Protein AF-A0A2N2IPV8-F1 (afdb_monomer)

Radius of gyration: 21.78 Å; Cα contacts (8 Å, |Δi|>4): 157; chains: 1; bounding box: 50×46×54 Å

Structure (mmCIF, N/CA/C/O backbone):
data_AF-A0A2N2IPV8-F1
#
_entry.id   AF-A0A2N2IPV8-F1
#
loop_
_atom_site.group_PDB
_atom_site.id
_atom_site.type_symbol
_atom_site.label_atom_id
_atom_site.label_alt_id
_atom_site.label_comp_id
_atom_site.label_asym_id
_atom_site.label_entity_id
_atom_site.label_seq_id
_atom_site.pdbx_PDB_ins_code
_atom_site.Cartn_x
_atom_site.Cartn_y
_atom_site.Cartn_z
_atom_site.occupancy
_atom_site.B_iso_or_equiv
_atom_site.auth_seq_id
_atom_site.auth_comp_id
_atom_site.auth_asym_id
_atom_site.auth_atom_id
_atom_site.pdbx_PDB_model_num
ATOM 1 N N . MET A 1 1 ? -4.696 15.673 24.568 1.00 53.34 1 MET A N 1
ATOM 2 C CA . MET A 1 1 ? -3.690 14.815 23.912 1.00 53.34 1 MET A CA 1
ATOM 3 C C . MET A 1 1 ? -3.103 15.579 22.750 1.00 53.34 1 MET A C 1
ATOM 5 O O . MET A 1 1 ? -3.851 15.986 21.865 1.00 53.34 1 MET A O 1
ATOM 9 N N . THR A 1 2 ? -1.800 15.822 22.769 1.00 69.19 2 THR A N 1
ATOM 10 C CA . THR A 1 2 ? -1.116 16.424 21.618 1.00 69.19 2 THR A CA 1
ATOM 11 C C . THR A 1 2 ? -1.026 15.398 20.477 1.00 69.19 2 THR A C 1
ATOM 13 O O . THR A 1 2 ? -1.065 14.187 20.702 1.00 69.19 2 THR A O 1
ATOM 16 N N . ARG A 1 3 ? -0.952 15.854 19.218 1.00 64.69 3 ARG A N 1
ATOM 17 C CA . ARG A 1 3 ? -0.901 14.971 18.030 1.00 64.69 3 ARG A CA 1
ATOM 18 C C . ARG A 1 3 ? 0.263 13.970 18.092 1.00 64.69 3 ARG A C 1
ATOM 20 O O . ARG A 1 3 ? 0.143 12.861 17.569 1.00 64.69 3 ARG A O 1
ATOM 27 N N . ASP A 1 4 ? 1.345 14.357 18.756 1.00 71.12 4 ASP A N 1
ATOM 28 C CA . ASP A 1 4 ? 2.554 13.554 18.908 1.00 71.12 4 ASP A CA 1
ATOM 29 C C . ASP A 1 4 ? 2.392 12.471 19.985 1.00 71.12 4 ASP A C 1
ATOM 31 O O . ASP A 1 4 ? 2.827 11.338 19.783 1.00 71.12 4 ASP A O 1
ATOM 35 N N . GLU A 1 5 ? 1.675 12.747 21.078 1.00 74.88 5 GLU A N 1
ATOM 36 C CA . GLU A 1 5 ? 1.345 11.737 22.098 1.00 74.88 5 GLU A CA 1
ATOM 37 C C . GLU A 1 5 ? 0.544 10.573 21.508 1.00 74.88 5 GLU A C 1
ATOM 39 O O . GLU A 1 5 ? 0.912 9.412 21.696 1.00 74.88 5 GLU A O 1
ATOM 44 N N . ALA A 1 6 ? -0.493 10.878 20.720 1.00 72.62 6 ALA A N 1
ATOM 45 C CA . ALA A 1 6 ? -1.311 9.863 20.057 1.00 72.62 6 ALA A CA 1
ATOM 46 C C . ALA A 1 6 ? -0.503 9.042 19.032 1.00 72.62 6 ALA A C 1
ATOM 48 O O . ALA A 1 6 ? -0.760 7.854 18.827 1.00 72.62 6 ALA A O 1
ATOM 49 N N . PHE A 1 7 ? 0.496 9.655 18.386 1.00 77.06 7 PHE A N 1
ATOM 50 C CA . PHE A 1 7 ? 1.410 8.946 17.490 1.00 77.06 7 PHE A CA 1
ATOM 51 C C . PHE A 1 7 ? 2.253 7.919 18.259 1.00 77.06 7 PHE A C 1
ATOM 53 O O . PHE A 1 7 ? 2.299 6.746 17.875 1.00 77.06 7 PHE A O 1
ATOM 60 N N . PHE A 1 8 ? 2.888 8.339 19.357 1.00 80.94 8 PHE A N 1
ATOM 61 C CA . PHE A 1 8 ? 3.744 7.462 20.156 1.00 80.94 8 PHE A CA 1
ATOM 62 C C . PHE A 1 8 ? 2.962 6.367 20.882 1.00 80.94 8 PHE A C 1
ATOM 64 O O . PHE A 1 8 ? 3.480 5.262 21.048 1.00 80.94 8 PHE A O 1
ATOM 71 N N . GLU A 1 9 ? 1.721 6.633 21.283 1.00 83.56 9 GLU A N 1
ATOM 72 C CA . GLU A 1 9 ? 0.854 5.635 21.906 1.00 83.56 9 GLU A CA 1
ATOM 73 C C . GLU A 1 9 ? 0.585 4.457 20.962 1.00 83.56 9 GLU A C 1
ATOM 75 O O . GLU A 1 9 ? 0.821 3.303 21.325 1.00 83.56 9 GLU A O 1
ATOM 80 N N . VAL A 1 10 ? 0.209 4.739 19.710 1.00 82.31 10 VAL A N 1
ATOM 81 C CA . VAL A 1 10 ? -0.003 3.707 18.683 1.00 82.31 10 VAL A CA 1
ATOM 82 C C . VAL A 1 10 ? 1.280 2.915 18.418 1.00 82.31 10 VAL A C 1
ATOM 84 O O . VAL A 1 10 ? 1.242 1.693 18.231 1.00 82.31 10 VAL A O 1
ATOM 87 N N . GLU A 1 11 ? 2.436 3.584 18.392 1.00 83.75 11 GLU A N 1
ATOM 88 C CA . GLU A 1 11 ? 3.710 2.904 18.158 1.00 83.75 11 GLU A CA 1
ATOM 89 C C . GLU A 1 11 ? 4.113 1.953 19.283 1.00 83.75 11 GLU A C 1
ATOM 91 O O . GLU A 1 11 ? 4.679 0.896 18.979 1.00 83.75 11 GLU A O 1
ATOM 96 N N . ARG A 1 12 ? 3.806 2.309 20.537 1.00 84.56 12 ARG A N 1
ATOM 97 C CA . ARG A 1 12 ? 4.055 1.473 21.720 1.00 84.56 12 ARG A CA 1
ATOM 98 C C . ARG A 1 12 ? 3.046 0.336 21.841 1.00 84.56 12 ARG A C 1
ATOM 100 O O . ARG A 1 12 ? 3.446 -0.779 22.161 1.00 84.56 12 ARG A O 1
ATOM 107 N N . ALA A 1 13 ? 1.771 0.601 21.555 1.00 85.12 13 ALA A N 1
ATOM 108 C CA . ALA A 1 13 ? 0.698 -0.378 21.697 1.00 85.12 13 ALA A CA 1
ATOM 109 C C . ALA A 1 13 ? 0.850 -1.556 20.725 1.00 85.12 13 ALA A C 1
ATOM 111 O O . ALA A 1 13 ? 0.552 -2.696 21.077 1.00 85.12 13 ALA A O 1
ATOM 112 N N . ILE A 1 14 ? 1.341 -1.301 19.504 1.00 86.38 14 ILE A N 1
ATOM 113 C CA . ILE A 1 14 ? 1.464 -2.336 18.474 1.00 86.38 14 ILE A CA 1
ATOM 114 C C . ILE A 1 14 ? 2.913 -2.564 18.072 1.00 86.38 14 ILE A C 1
ATOM 116 O O . ILE A 1 14 ? 3.527 -1.831 17.283 1.00 86.38 14 ILE A O 1
ATOM 120 N N . THR A 1 15 ? 3.434 -3.683 18.568 1.00 86.88 15 THR A N 1
ATOM 121 C CA . THR A 1 15 ? 4.739 -4.214 18.202 1.00 86.88 15 THR A CA 1
ATOM 122 C C . THR A 1 15 ? 4.577 -5.373 17.220 1.00 86.88 15 THR A C 1
ATOM 124 O O . THR A 1 15 ? 3.843 -6.330 17.440 1.00 86.88 15 THR A O 1
ATOM 127 N N . PHE A 1 16 ? 5.262 -5.273 16.081 1.00 87.75 16 PHE A N 1
ATOM 128 C CA . PHE A 1 16 ? 5.339 -6.362 15.110 1.00 87.75 16 PHE A CA 1
ATOM 129 C C . PHE A 1 16 ? 6.605 -7.173 15.326 1.00 87.75 16 PHE A C 1
ATOM 131 O O . PHE A 1 16 ? 7.690 -6.591 15.476 1.00 87.75 16 PHE A O 1
ATOM 138 N N . THR A 1 17 ? 6.476 -8.496 15.239 1.00 91.06 17 THR A N 1
ATOM 139 C CA . THR A 1 17 ? 7.621 -9.411 15.224 1.00 91.06 17 THR A CA 1
ATOM 140 C C . THR A 1 17 ? 8.485 -9.179 13.982 1.00 91.06 17 THR A C 1
ATOM 142 O O . THR A 1 17 ? 8.028 -8.623 12.979 1.00 91.06 17 THR A O 1
ATOM 145 N N . ARG A 1 18 ? 9.753 -9.615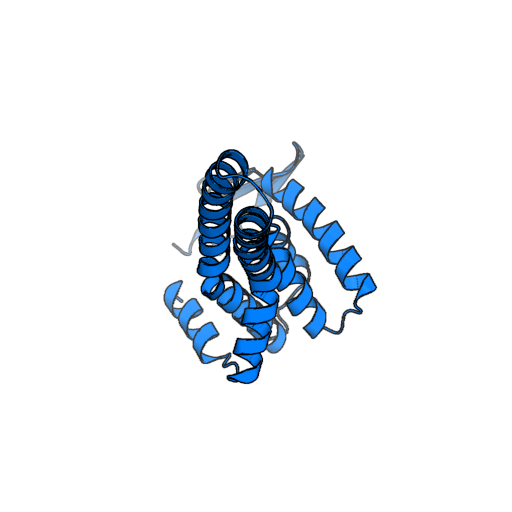 14.013 1.00 89.38 18 ARG A N 1
ATOM 146 C CA . ARG A 1 18 ? 10.668 -9.469 12.862 1.00 89.38 18 ARG A CA 1
ATOM 147 C C . ARG A 1 18 ? 10.100 -10.112 11.590 1.00 89.38 18 ARG A C 1
ATOM 149 O O . ARG A 1 18 ? 10.153 -9.496 10.530 1.00 89.38 18 ARG A O 1
ATOM 156 N N . LEU A 1 19 ? 9.481 -11.288 11.717 1.00 90.44 19 LEU A N 1
ATOM 157 C CA . LEU A 1 19 ? 8.833 -11.994 10.606 1.00 90.44 19 LEU A CA 1
ATOM 158 C C . LEU A 1 19 ? 7.639 -11.216 10.042 1.00 90.44 19 LEU A C 1
ATOM 160 O O . LEU A 1 19 ? 7.522 -11.068 8.829 1.00 90.44 19 LEU A O 1
ATOM 164 N N . GLN A 1 20 ? 6.789 -10.650 10.905 1.00 88.12 20 GLN A N 1
ATOM 165 C CA . GLN A 1 20 ? 5.669 -9.817 10.460 1.00 88.12 20 GLN A CA 1
ATOM 166 C C . GLN A 1 20 ? 6.154 -8.553 9.747 1.00 88.12 20 GLN A C 1
ATOM 168 O O . GLN A 1 20 ? 5.623 -8.207 8.697 1.00 88.12 20 GLN A O 1
ATOM 173 N N . ARG A 1 21 ? 7.194 -7.887 10.270 1.00 87.88 21 ARG A N 1
ATOM 174 C CA . ARG A 1 21 ? 7.801 -6.720 9.607 1.00 87.88 21 ARG A CA 1
ATOM 175 C C . ARG A 1 21 ? 8.341 -7.077 8.227 1.00 87.88 21 ARG A C 1
ATOM 177 O O . ARG A 1 21 ? 8.128 -6.314 7.294 1.00 87.88 21 ARG A O 1
ATOM 184 N N . LEU A 1 22 ? 9.001 -8.225 8.088 1.00 89.44 22 LEU A N 1
ATOM 185 C CA . LEU A 1 22 ? 9.521 -8.688 6.803 1.00 89.44 22 LEU A CA 1
ATOM 186 C C . LEU A 1 22 ? 8.387 -9.011 5.817 1.00 89.44 22 LEU A C 1
ATOM 188 O O . LEU A 1 22 ? 8.431 -8.570 4.670 1.00 89.44 22 LEU A O 1
ATOM 192 N N . GLY A 1 23 ? 7.325 -9.679 6.278 1.00 89.19 23 GLY A N 1
ATOM 193 C CA . GLY A 1 23 ? 6.122 -9.926 5.477 1.00 89.19 23 GLY A CA 1
ATOM 194 C C . GLY A 1 23 ? 5.442 -8.633 5.011 1.00 89.19 23 GLY A C 1
ATOM 195 O O . GLY A 1 23 ? 5.097 -8.499 3.835 1.00 89.19 23 GLY A O 1
ATOM 196 N N . TYR A 1 24 ? 5.317 -7.641 5.898 1.00 88.50 24 TYR A N 1
ATOM 197 C CA . TYR A 1 24 ? 4.798 -6.319 5.542 1.00 88.50 24 TYR A CA 1
ATOM 198 C C . TYR A 1 24 ? 5.707 -5.583 4.568 1.00 88.50 24 TYR A C 1
ATOM 200 O O . TYR A 1 24 ? 5.212 -4.997 3.610 1.00 88.50 24 TYR A O 1
AT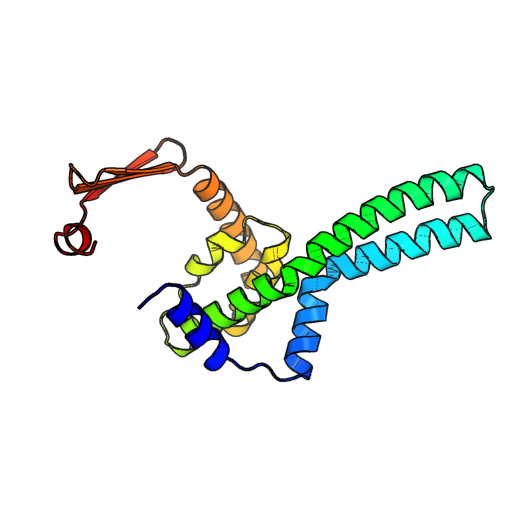OM 208 N N . PHE A 1 25 ? 7.022 -5.650 4.762 1.00 88.88 25 PHE A N 1
ATOM 209 C CA . PHE A 1 25 ? 7.988 -5.041 3.858 1.00 88.88 25 PHE A CA 1
ATOM 210 C C . PHE A 1 25 ? 7.860 -5.597 2.438 1.00 88.88 25 PHE A C 1
ATOM 212 O O . PHE A 1 25 ? 7.725 -4.820 1.494 1.00 88.88 25 PHE A O 1
ATOM 219 N N . LEU A 1 26 ? 7.825 -6.922 2.284 1.00 89.00 26 LEU A N 1
ATOM 220 C CA . LEU A 1 26 ? 7.639 -7.583 0.989 1.00 89.00 26 LEU A CA 1
ATOM 221 C C . LEU A 1 26 ? 6.296 -7.221 0.354 1.00 89.00 26 LEU A C 1
ATOM 223 O O . LEU A 1 26 ? 6.239 -6.848 -0.815 1.00 89.00 26 LEU A O 1
ATOM 227 N N . SER A 1 27 ? 5.210 -7.281 1.124 1.00 87.94 27 SER A N 1
ATOM 228 C CA . SER A 1 27 ? 3.874 -7.001 0.599 1.00 87.94 27 SER A CA 1
ATOM 229 C C . SER A 1 27 ? 3.718 -5.536 0.169 1.00 87.94 27 SER A C 1
ATOM 231 O O . SER A 1 27 ? 3.216 -5.262 -0.922 1.00 87.94 27 SER A O 1
ATOM 233 N N . TYR A 1 28 ? 4.207 -4.591 0.976 1.00 88.38 28 TYR A N 1
ATOM 234 C CA . TYR A 1 28 ? 4.096 -3.151 0.716 1.00 88.38 28 TYR A CA 1
ATOM 235 C C . TYR A 1 28 ? 5.028 -2.650 -0.378 1.00 88.38 28 TYR A C 1
ATOM 237 O O . TYR A 1 28 ? 4.688 -1.672 -1.051 1.00 88.38 28 TYR A O 1
ATOM 245 N N . ASN A 1 29 ? 6.160 -3.327 -0.577 1.00 89.25 29 ASN A N 1
ATOM 246 C CA . ASN A 1 29 ? 7.137 -2.989 -1.604 1.00 89.25 29 ASN A CA 1
ATOM 247 C C . ASN A 1 29 ? 7.079 -3.912 -2.822 1.00 89.25 29 ASN A C 1
ATOM 249 O O . ASN A 1 29 ? 7.924 -3.770 -3.695 1.00 89.25 29 ASN A O 1
ATOM 253 N N . ARG A 1 30 ? 6.084 -4.805 -2.948 1.00 87.88 30 ARG A N 1
ATOM 254 C CA . ARG A 1 30 ? 5.988 -5.758 -4.074 1.00 87.88 30 ARG A CA 1
ATOM 255 C C . ARG A 1 30 ? 6.151 -5.097 -5.445 1.00 87.88 30 ARG A C 1
ATOM 257 O O . ARG A 1 30 ? 6.838 -5.622 -6.310 1.00 87.88 30 ARG A O 1
ATOM 264 N N . TYR A 1 31 ? 5.557 -3.916 -5.621 1.00 84.62 31 TYR A N 1
ATOM 265 C CA . TYR A 1 31 ? 5.631 -3.161 -6.869 1.00 84.62 31 TYR A CA 1
ATOM 266 C C . TYR A 1 31 ? 6.992 -2.495 -7.053 1.00 84.62 31 TYR A C 1
ATOM 268 O O . TYR A 1 31 ? 7.550 -2.560 -8.139 1.00 84.62 31 TYR A O 1
ATOM 276 N N . ALA A 1 32 ? 7.556 -1.911 -5.993 1.00 87.62 32 ALA A N 1
ATOM 277 C CA . ALA A 1 32 ? 8.899 -1.338 -6.036 1.00 87.62 32 ALA A CA 1
ATOM 278 C C . ALA A 1 32 ? 9.958 -2.414 -6.335 1.00 87.62 32 ALA A C 1
ATOM 280 O O . ALA A 1 32 ? 10.858 -2.175 -7.132 1.00 87.62 32 ALA A O 1
ATOM 281 N N . LEU A 1 33 ? 9.809 -3.613 -5.764 1.00 90.00 33 LEU A N 1
ATOM 282 C CA . LEU A 1 33 ? 10.658 -4.773 -6.039 1.00 90.00 33 LEU A CA 1
ATOM 283 C C . LEU A 1 33 ? 10.515 -5.243 -7.488 1.00 90.00 33 LEU A C 1
ATOM 285 O O . LEU A 1 33 ? 11.524 -5.480 -8.141 1.00 90.00 33 LEU A O 1
ATOM 289 N N . LEU A 1 34 ? 9.289 -5.323 -8.014 1.00 90.56 34 LEU A N 1
ATOM 290 C CA . LEU A 1 34 ? 9.055 -5.660 -9.420 1.00 90.56 34 LEU A CA 1
ATOM 291 C C . LEU A 1 34 ? 9.734 -4.648 -10.354 1.00 90.56 34 LEU A C 1
ATOM 293 O O . LEU A 1 34 ? 10.439 -5.041 -11.278 1.00 90.56 34 LEU A O 1
ATOM 297 N N . ILE A 1 35 ? 9.567 -3.350 -10.088 1.00 90.44 35 ILE A N 1
ATOM 298 C CA . ILE A 1 35 ? 10.198 -2.284 -10.876 1.00 90.44 35 ILE A CA 1
ATOM 299 C C . ILE A 1 35 ? 11.717 -2.386 -10.785 1.00 90.44 35 ILE A C 1
ATOM 301 O O . ILE A 1 35 ? 12.384 -2.251 -11.803 1.00 90.44 35 ILE A O 1
ATOM 305 N N . LEU A 1 36 ? 12.267 -2.660 -9.601 1.00 92.25 36 LEU A N 1
ATOM 306 C CA . LEU A 1 36 ? 13.702 -2.845 -9.408 1.00 92.25 36 LEU A CA 1
ATOM 307 C C . LEU A 1 36 ? 14.231 -4.026 -10.227 1.00 92.25 36 LEU A C 1
ATOM 309 O O . LEU A 1 36 ? 15.200 -3.864 -10.962 1.00 92.25 36 LEU A O 1
ATOM 313 N N . VAL A 1 37 ? 13.565 -5.182 -10.165 1.00 93.50 37 VAL A N 1
ATOM 314 C CA . VAL A 1 37 ? 13.950 -6.370 -10.941 1.00 93.50 37 VAL A CA 1
ATOM 315 C C . VAL A 1 37 ? 13.888 -6.081 -12.439 1.00 93.50 37 VAL A C 1
ATOM 317 O O . VAL A 1 37 ? 14.851 -6.360 -13.144 1.00 93.50 37 VAL A O 1
ATOM 320 N N . LEU A 1 38 ? 12.806 -5.469 -12.929 1.00 92.56 38 LEU A N 1
ATOM 321 C CA . LEU A 1 38 ? 12.657 -5.132 -14.348 1.00 92.56 38 LEU A CA 1
ATOM 322 C C . LEU A 1 38 ? 13.692 -4.100 -14.811 1.00 92.56 38 LEU A C 1
ATOM 324 O O . LEU A 1 38 ? 14.271 -4.248 -15.885 1.00 92.56 38 LEU A O 1
ATOM 328 N N . SER A 1 39 ? 13.964 -3.089 -13.986 1.00 91.00 39 SER A N 1
ATOM 329 C CA . SER A 1 39 ? 14.935 -2.034 -14.294 1.00 91.00 39 SER A CA 1
ATOM 330 C C . SER A 1 39 ? 16.370 -2.555 -14.335 1.00 91.00 39 SER A C 1
ATOM 332 O O . SER A 1 39 ? 17.205 -1.955 -14.995 1.00 91.00 39 SER A O 1
ATOM 334 N N . LEU A 1 40 ? 16.673 -3.666 -13.661 1.00 91.44 40 LEU A N 1
ATOM 335 C CA . LEU A 1 40 ? 17.980 -4.323 -13.741 1.00 91.44 40 LEU A CA 1
ATOM 336 C C . LEU A 1 40 ? 18.028 -5.358 -14.872 1.00 91.44 40 LEU A C 1
ATOM 338 O O . LEU A 1 40 ? 19.001 -5.411 -15.619 1.00 91.44 40 LEU A O 1
ATOM 342 N N . ALA A 1 41 ? 16.968 -6.155 -15.026 1.00 92.12 41 ALA A N 1
ATOM 343 C CA . ALA A 1 41 ? 16.910 -7.234 -16.003 1.00 92.12 41 ALA A CA 1
ATOM 344 C C . ALA A 1 41 ? 16.908 -6.716 -17.447 1.00 92.12 41 ALA A C 1
ATOM 346 O O . ALA A 1 41 ? 17.632 -7.254 -18.280 1.00 92.12 41 ALA A O 1
ATOM 347 N N . ILE A 1 42 ? 16.138 -5.664 -17.753 1.00 90.12 42 ILE A N 1
ATOM 348 C CA . ILE A 1 42 ? 16.012 -5.155 -19.127 1.00 90.12 42 ILE A CA 1
ATOM 349 C C . ILE A 1 42 ? 17.364 -4.644 -19.657 1.00 90.12 42 ILE A C 1
ATOM 351 O O . ILE A 1 42 ? 17.803 -5.141 -20.696 1.00 90.12 42 ILE A O 1
ATOM 355 N N . PRO A 1 43 ? 18.084 -3.730 -18.973 1.00 89.25 43 PRO A N 1
ATOM 356 C CA . PRO A 1 43 ? 19.395 -3.293 -19.442 1.00 89.25 43 PRO A CA 1
ATOM 357 C C . PRO A 1 43 ? 20.426 -4.422 -19.464 1.00 89.25 43 PRO A C 1
ATOM 359 O O . PRO A 1 43 ? 21.225 -4.464 -20.390 1.00 89.25 43 PRO A O 1
ATOM 362 N N . ALA A 1 44 ? 20.395 -5.354 -18.502 1.00 89.81 44 ALA A N 1
ATOM 363 C CA . ALA A 1 44 ? 21.327 -6.483 -18.468 1.00 89.81 44 ALA A CA 1
ATOM 364 C C . ALA A 1 44 ? 21.154 -7.415 -19.678 1.00 89.81 44 ALA A C 1
ATOM 3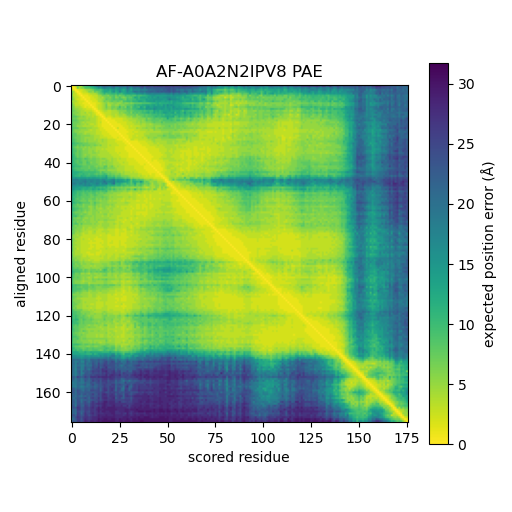66 O O . ALA A 1 44 ? 22.133 -7.780 -20.321 1.00 89.81 44 ALA A O 1
ATOM 367 N N . VAL A 1 45 ? 19.914 -7.757 -20.040 1.00 91.69 45 VAL A N 1
ATOM 368 C CA . VAL A 1 45 ? 19.626 -8.567 -21.234 1.00 91.69 45 VAL A CA 1
ATOM 369 C C . VAL A 1 45 ? 20.031 -7.814 -22.503 1.00 91.69 45 VAL A C 1
ATOM 371 O O . VAL A 1 45 ? 20.689 -8.381 -23.373 1.00 91.69 45 VAL A O 1
ATOM 374 N N . LEU A 1 46 ? 19.711 -6.520 -22.601 1.00 90.31 46 LEU A N 1
ATOM 375 C CA . LEU A 1 46 ? 20.115 -5.699 -23.747 1.00 90.31 46 LEU A CA 1
ATOM 376 C C . LEU A 1 46 ? 21.638 -5.563 -23.860 1.00 90.31 46 LEU A C 1
ATOM 378 O O . LEU A 1 46 ? 22.158 -5.532 -24.968 1.00 90.31 46 LEU A O 1
ATOM 382 N N . PHE A 1 47 ? 22.350 -5.516 -22.735 1.00 89.38 47 PHE A N 1
ATOM 383 C CA . PHE A 1 47 ? 23.809 -5.487 -22.700 1.00 89.38 47 PHE A CA 1
ATOM 384 C C . PHE A 1 47 ? 24.425 -6.797 -23.212 1.00 89.38 47 PHE A C 1
ATOM 386 O O . PHE A 1 47 ? 25.419 -6.759 -23.930 1.00 89.38 47 PHE A O 1
ATOM 393 N N . VAL A 1 48 ? 23.829 -7.947 -22.876 1.00 89.75 48 VAL A N 1
ATOM 394 C CA . VAL A 1 48 ? 24.332 -9.270 -23.289 1.00 89.75 48 VAL A CA 1
ATOM 395 C C . VAL A 1 48 ? 24.052 -9.563 -24.766 1.00 89.75 48 VAL A C 1
ATOM 397 O O . VAL A 1 48 ? 24.901 -10.140 -25.440 1.00 89.75 48 VAL A O 1
ATOM 400 N N . PHE A 1 49 ? 22.876 -9.186 -25.277 1.00 89.31 49 PHE A N 1
ATOM 401 C CA . PHE A 1 49 ? 22.404 -9.644 -26.591 1.00 89.31 49 PHE A CA 1
ATOM 402 C C . PHE A 1 49 ? 22.338 -8.557 -27.673 1.00 89.31 49 PHE A C 1
ATOM 404 O O . PHE A 1 49 ? 22.199 -8.893 -28.850 1.00 89.31 49 PHE A O 1
ATOM 411 N N . LEU A 1 50 ? 22.389 -7.267 -27.322 1.00 86.81 50 LEU A N 1
ATOM 412 C CA . LEU A 1 50 ? 22.188 -6.168 -28.270 1.00 86.81 50 LEU A CA 1
ATOM 413 C C . LEU A 1 50 ? 23.353 -5.171 -28.282 1.00 86.81 50 LEU A C 1
ATOM 415 O O . LEU A 1 50 ? 24.170 -5.062 -27.372 1.00 86.81 50 LEU A O 1
ATOM 419 N N . ARG A 1 51 ? 23.433 -4.418 -29.383 1.00 84.81 51 ARG A N 1
ATOM 420 C CA . ARG A 1 51 ? 24.449 -3.382 -29.585 1.00 84.81 51 ARG A CA 1
ATOM 421 C C . ARG A 1 51 ? 24.247 -2.192 -28.643 1.00 84.81 51 ARG A C 1
ATOM 423 O O . ARG A 1 51 ? 23.156 -1.939 -28.132 1.00 84.81 51 ARG A O 1
ATOM 430 N N . TRP A 1 52 ? 25.319 -1.417 -28.481 1.00 79.25 52 TRP A N 1
ATOM 431 C CA . TRP A 1 52 ? 25.424 -0.353 -27.482 1.00 79.25 52 TRP A CA 1
ATOM 432 C C . TRP A 1 52 ? 24.315 0.705 -27.516 1.00 79.25 52 TRP A C 1
ATOM 434 O O . TRP A 1 52 ? 23.898 1.206 -26.474 1.00 79.25 52 TRP A O 1
ATOM 444 N N . TYR A 1 53 ? 23.778 0.987 -28.701 1.00 86.12 53 TYR A N 1
ATOM 445 C CA . TYR A 1 53 ? 22.728 1.981 -28.891 1.00 86.12 53 TYR A CA 1
ATOM 446 C C . TYR A 1 53 ? 21.369 1.581 -28.290 1.00 86.12 53 TYR A C 1
ATOM 448 O O . TYR A 1 53 ? 20.526 2.452 -28.105 1.00 86.12 53 TYR A O 1
ATOM 456 N N . PHE A 1 54 ? 21.146 0.308 -27.942 1.00 86.56 54 PHE A N 1
ATOM 457 C CA . PHE A 1 54 ? 19.916 -0.128 -27.270 1.00 86.56 54 PHE A CA 1
ATOM 458 C C . PHE A 1 54 ? 20.030 -0.131 -25.744 1.00 86.56 54 PHE A C 1
ATOM 460 O O . PHE A 1 54 ? 19.084 0.262 -25.060 1.00 86.56 54 PHE A O 1
ATOM 467 N N . TRP A 1 55 ? 21.173 -0.544 -25.185 1.00 87.69 55 TRP A N 1
ATOM 468 C CA . TRP A 1 55 ? 21.303 -0.647 -23.729 1.00 87.69 55 TRP A CA 1
ATOM 469 C C . TRP A 1 55 ? 21.553 0.709 -23.054 1.00 87.69 55 TRP A C 1
ATOM 471 O O . TRP A 1 55 ? 21.117 0.893 -21.918 1.00 87.69 55 TRP A O 1
ATOM 481 N N . VAL A 1 56 ? 22.161 1.690 -23.737 1.00 87.81 56 VAL A N 1
ATOM 482 C CA . VAL A 1 56 ? 22.390 3.033 -23.162 1.00 87.81 56 VAL A CA 1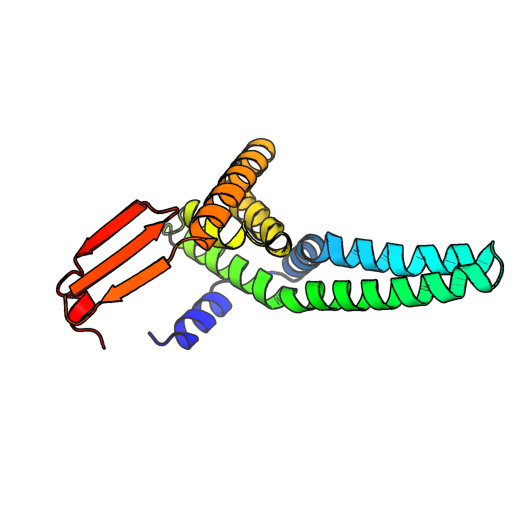
ATOM 483 C C . VAL A 1 56 ? 21.068 3.777 -22.881 1.00 87.81 56 VAL A C 1
ATOM 485 O O . VAL A 1 56 ? 20.849 4.153 -21.725 1.00 87.81 56 VAL A O 1
ATOM 488 N N . PRO A 1 57 ? 20.127 3.936 -23.840 1.00 90.25 57 PRO A N 1
ATOM 489 C CA . PRO A 1 57 ? 18.825 4.546 -23.554 1.00 90.25 57 PRO A CA 1
ATOM 490 C C . PRO A 1 57 ? 18.008 3.741 -22.539 1.00 90.25 57 PRO A C 1
ATOM 492 O O . PRO A 1 57 ? 17.375 4.320 -21.655 1.00 90.25 57 PRO A O 1
ATOM 495 N N . ALA A 1 58 ? 18.057 2.407 -22.617 1.00 88.94 58 ALA A N 1
ATOM 496 C CA . ALA A 1 58 ? 17.361 1.543 -21.668 1.00 88.94 58 ALA A CA 1
ATOM 497 C C . ALA A 1 58 ? 17.871 1.731 -20.232 1.00 88.94 58 ALA A C 1
ATOM 499 O O . ALA A 1 58 ? 17.069 1.781 -19.303 1.00 88.94 58 ALA A O 1
ATOM 500 N N . THR A 1 59 ? 19.182 1.909 -20.048 1.00 89.62 59 THR A N 1
ATOM 501 C CA . THR A 1 59 ? 19.781 2.209 -18.739 1.00 89.62 59 THR A CA 1
ATOM 502 C C . THR A 1 59 ? 19.289 3.547 -18.185 1.00 89.62 59 THR A C 1
ATOM 504 O O . THR A 1 59 ? 18.967 3.633 -17.003 1.00 89.62 59 THR A O 1
ATOM 507 N N . LEU A 1 60 ? 19.158 4.587 -19.016 1.00 92.44 60 LEU A N 1
ATOM 508 C CA . LEU A 1 60 ? 18.628 5.884 -18.569 1.00 92.44 60 LEU A CA 1
ATOM 509 C C . LEU A 1 60 ? 17.166 5.784 -18.107 1.00 92.44 60 LEU A C 1
ATOM 511 O O . LEU A 1 60 ? 16.804 6.317 -17.054 1.00 92.44 60 LEU A O 1
ATOM 515 N N . VAL A 1 61 ? 16.332 5.057 -18.857 1.00 92.06 61 VAL A N 1
ATOM 516 C CA . VAL A 1 61 ? 14.938 4.784 -18.467 1.00 92.06 61 VAL A CA 1
ATOM 517 C C . VAL A 1 61 ? 14.890 3.967 -17.174 1.00 92.06 61 VAL A C 1
ATOM 519 O O . VAL A 1 61 ? 14.129 4.299 -16.262 1.00 92.06 61 VAL A O 1
ATOM 522 N N . ALA A 1 62 ? 15.744 2.950 -17.053 1.00 91.94 62 ALA A N 1
ATOM 523 C CA . ALA A 1 62 ? 15.865 2.129 -15.855 1.00 91.94 62 ALA A CA 1
ATOM 524 C C . ALA A 1 62 ? 16.284 2.942 -14.623 1.00 91.94 62 ALA A C 1
ATOM 526 O O . ALA A 1 62 ? 15.704 2.764 -13.557 1.00 91.94 62 ALA A O 1
ATOM 527 N N . LEU A 1 63 ? 17.224 3.884 -14.749 1.00 92.56 63 LEU A N 1
ATOM 528 C CA . LEU A 1 63 ? 17.617 4.769 -13.648 1.00 92.56 63 LEU A CA 1
ATOM 529 C C . LEU A 1 63 ? 16.443 5.623 -13.158 1.00 92.56 63 LEU A C 1
ATOM 531 O O . LEU A 1 63 ? 16.230 5.758 -11.950 1.00 92.56 63 LEU A O 1
ATOM 535 N N . ARG A 1 64 ? 15.634 6.160 -14.078 1.00 92.38 64 ARG A N 1
ATOM 536 C CA . ARG A 1 64 ? 14.429 6.913 -13.709 1.00 92.38 64 ARG A CA 1
ATOM 537 C C . ARG A 1 64 ? 13.379 6.024 -13.038 1.00 92.38 64 ARG A C 1
ATOM 539 O O . ARG A 1 64 ? 12.762 6.447 -12.059 1.00 92.38 64 ARG A O 1
ATOM 546 N N . ALA A 1 65 ? 13.203 4.795 -13.517 1.00 90.75 65 ALA A N 1
ATOM 547 C CA . ALA A 1 65 ? 12.317 3.815 -12.895 1.00 90.75 65 ALA A CA 1
ATOM 548 C C . ALA A 1 65 ? 12.803 3.405 -11.491 1.00 90.75 65 ALA A C 1
ATOM 550 O O . ALA A 1 65 ? 11.997 3.339 -10.563 1.00 90.75 65 ALA A O 1
ATOM 551 N N . LEU A 1 66 ? 14.113 3.227 -11.295 1.00 91.62 66 LEU A N 1
ATOM 552 C CA . LEU A 1 66 ? 14.731 2.956 -9.992 1.00 91.62 66 LEU A CA 1
ATOM 553 C C . LEU A 1 66 ? 14.538 4.115 -9.013 1.00 91.62 66 LEU A C 1
ATOM 555 O O . LEU A 1 66 ? 14.193 3.883 -7.855 1.00 91.62 66 LEU A O 1
ATOM 559 N N . TYR A 1 67 ? 14.691 5.359 -9.471 1.00 91.75 67 TYR A N 1
ATOM 560 C CA . TYR A 1 67 ? 14.394 6.537 -8.655 1.00 91.75 67 TYR A CA 1
ATOM 561 C C . TYR A 1 67 ? 12.934 6.538 -8.174 1.00 91.75 67 TYR A C 1
A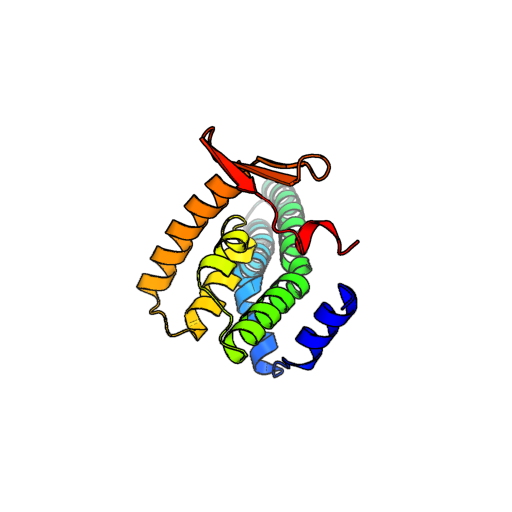TOM 563 O O . TYR A 1 67 ? 12.654 6.792 -6.999 1.00 91.75 67 TYR A O 1
ATOM 571 N N . TRP A 1 68 ? 11.994 6.194 -9.056 1.00 88.00 68 TRP A N 1
ATOM 572 C CA . TRP A 1 68 ? 10.584 6.094 -8.689 1.00 88.00 68 TRP A CA 1
ATOM 573 C C . TRP A 1 68 ? 10.308 4.923 -7.731 1.00 88.00 68 TRP A C 1
ATOM 575 O O . TRP A 1 68 ? 9.600 5.091 -6.736 1.00 88.00 68 TRP A O 1
ATOM 585 N N . ALA A 1 69 ? 10.932 3.762 -7.954 1.00 88.75 69 ALA A N 1
ATOM 586 C CA . ALA A 1 69 ? 10.855 2.616 -7.048 1.00 88.75 69 ALA A CA 1
ATOM 587 C C . ALA A 1 69 ? 11.383 2.959 -5.645 1.00 88.75 69 ALA A C 1
ATOM 589 O O . ALA A 1 69 ? 10.753 2.609 -4.645 1.00 88.75 69 ALA A O 1
ATOM 590 N N . TRP A 1 70 ? 12.490 3.702 -5.563 1.00 90.38 70 TRP A N 1
ATOM 591 C CA . TRP A 1 70 ? 13.033 4.215 -4.306 1.00 90.38 70 TRP A CA 1
ATOM 592 C C . TRP A 1 70 ? 12.047 5.144 -3.593 1.00 90.38 70 TRP A C 1
ATOM 594 O O . TRP A 1 70 ? 11.819 5.004 -2.389 1.00 90.38 70 TRP A O 1
ATOM 604 N N . HIS A 1 71 ? 11.414 6.061 -4.328 1.00 87.75 71 HIS A N 1
ATOM 605 C CA . HIS A 1 71 ? 10.408 6.958 -3.764 1.00 87.75 71 HIS A CA 1
ATOM 606 C C . HIS A 1 71 ? 9.226 6.184 -3.155 1.00 87.75 71 HIS A C 1
ATOM 608 O O . HIS A 1 71 ? 8.808 6.480 -2.034 1.00 87.75 71 HIS A O 1
ATOM 614 N N . ILE A 1 72 ? 8.735 5.144 -3.839 1.00 84.81 72 ILE A N 1
ATOM 615 C CA . ILE A 1 72 ? 7.685 4.252 -3.317 1.00 84.81 72 ILE A CA 1
ATOM 616 C C . ILE A 1 72 ? 8.171 3.512 -2.065 1.00 84.81 72 ILE A C 1
ATOM 618 O O . ILE A 1 72 ? 7.449 3.443 -1.067 1.00 84.81 72 ILE A O 1
ATOM 622 N N . ALA A 1 73 ? 9.398 2.984 -2.090 1.00 86.81 73 ALA A N 1
ATOM 623 C CA . ALA A 1 73 ? 9.966 2.236 -0.972 1.00 86.81 73 ALA A CA 1
ATOM 624 C C . ALA A 1 73 ? 10.137 3.101 0.286 1.00 86.81 73 ALA A C 1
ATOM 626 O O . ALA A 1 73 ? 9.862 2.655 1.403 1.00 86.81 73 ALA A O 1
ATOM 627 N N . ARG A 1 74 ? 10.497 4.380 0.120 1.00 88.69 74 ARG A N 1
ATOM 628 C CA . ARG A 1 74 ? 10.660 5.336 1.226 1.00 88.69 74 ARG A CA 1
ATOM 629 C C . ARG A 1 74 ? 9.353 5.636 1.969 1.00 88.69 74 ARG A C 1
ATOM 631 O O . ARG A 1 74 ? 9.389 6.102 3.106 1.00 88.69 74 ARG A O 1
ATOM 638 N N . GLN A 1 75 ? 8.195 5.342 1.379 1.00 86.62 75 GLN A N 1
ATOM 639 C CA . GLN A 1 75 ? 6.893 5.493 2.038 1.00 86.62 75 GLN A CA 1
ATOM 640 C C . GLN A 1 75 ? 6.556 4.337 2.997 1.00 86.62 75 GLN A C 1
ATOM 642 O O . GLN A 1 75 ? 5.562 4.414 3.721 1.00 86.62 75 GLN A O 1
ATOM 647 N N . TYR A 1 76 ? 7.378 3.284 3.056 1.00 88.12 76 TYR A N 1
ATOM 648 C CA . TYR A 1 76 ? 7.197 2.140 3.953 1.00 88.12 76 TYR A CA 1
ATOM 649 C C . TYR A 1 76 ? 6.878 2.491 5.425 1.00 88.12 76 TYR A C 1
ATOM 651 O O . TYR A 1 76 ? 5.876 1.977 5.927 1.00 88.12 76 TYR A O 1
ATOM 659 N N . PRO A 1 77 ? 7.627 3.367 6.132 1.00 87.81 77 PRO A N 1
ATOM 660 C CA . PRO A 1 77 ? 7.318 3.701 7.526 1.00 87.81 77 PRO A CA 1
ATOM 661 C C . PRO A 1 77 ? 5.925 4.321 7.685 1.00 87.81 77 PRO A C 1
ATOM 663 O O . PRO A 1 77 ? 5.216 3.994 8.634 1.00 87.81 77 PRO A O 1
ATOM 666 N N . LYS A 1 78 ? 5.481 5.138 6.719 1.00 88.38 78 LYS A N 1
ATOM 667 C CA . LYS A 1 78 ? 4.129 5.716 6.722 1.00 88.38 78 LYS A CA 1
ATOM 668 C C . LYS A 1 78 ? 3.063 4.629 6.576 1.00 88.38 78 LYS A C 1
ATOM 670 O O . LYS A 1 78 ? 2.109 4.604 7.351 1.00 88.38 78 LYS A O 1
ATOM 675 N N . LYS A 1 79 ? 3.245 3.692 5.636 1.00 90.19 79 LYS A N 1
ATOM 676 C CA . LYS A 1 79 ? 2.336 2.544 5.446 1.00 90.19 79 LYS A CA 1
ATOM 677 C C . LYS A 1 79 ? 2.255 1.686 6.708 1.00 90.19 79 LYS A C 1
ATOM 679 O O . LYS A 1 79 ? 1.163 1.315 7.140 1.00 90.19 79 LYS A O 1
ATOM 684 N N . LEU A 1 80 ? 3.399 1.419 7.336 1.00 90.94 80 LEU A N 1
ATOM 685 C CA . LEU A 1 80 ? 3.469 0.641 8.568 1.00 90.94 80 LEU A CA 1
ATOM 686 C C . LEU A 1 80 ? 2.750 1.347 9.723 1.00 90.94 80 LEU A C 1
ATOM 688 O O . LEU A 1 80 ? 1.977 0.707 10.432 1.00 90.94 80 LEU A O 1
ATOM 692 N N . HIS A 1 81 ? 2.944 2.658 9.877 1.00 89.38 81 HIS A N 1
ATOM 693 C CA . HIS A 1 81 ? 2.258 3.447 10.897 1.00 89.38 81 HIS A CA 1
ATOM 694 C C . HIS A 1 81 ? 0.732 3.433 10.711 1.00 89.38 81 HIS A C 1
ATOM 696 O O . HIS A 1 81 ? 0.004 3.160 11.662 1.00 89.38 81 HIS A O 1
ATOM 702 N N . ILE A 1 82 ? 0.236 3.632 9.483 1.00 89.25 82 ILE A N 1
ATOM 703 C CA . ILE A 1 82 ? -1.205 3.541 9.183 1.00 89.25 82 ILE A CA 1
ATOM 704 C C . ILE A 1 82 ? -1.744 2.159 9.561 1.00 89.25 82 ILE A C 1
ATOM 706 O O . ILE A 1 82 ? -2.790 2.054 10.194 1.00 89.25 82 ILE A O 1
ATOM 710 N N . THR A 1 83 ? -0.999 1.102 9.239 1.00 91.00 83 THR A N 1
ATOM 711 C CA . THR A 1 83 ? -1.375 -0.272 9.600 1.00 91.00 83 THR A CA 1
ATOM 712 C C . THR A 1 83 ? -1.510 -0.424 11.109 1.00 91.00 83 THR A C 1
ATOM 714 O O . THR A 1 83 ? -2.523 -0.929 11.579 1.00 91.00 83 THR A O 1
ATOM 717 N N . LYS A 1 84 ? -0.521 0.047 11.882 1.00 91.38 84 LYS A N 1
ATOM 718 C CA . LYS A 1 84 ? -0.581 0.027 13.350 1.00 91.38 84 LYS A CA 1
ATOM 719 C C . LYS A 1 84 ? -1.791 0.794 13.870 1.00 91.38 84 LYS A C 1
ATOM 721 O O . LYS A 1 84 ? -2.506 0.281 14.717 1.00 91.38 84 LYS A O 1
ATOM 726 N N . LYS A 1 85 ? -2.060 1.982 13.328 1.00 90.19 85 LYS A N 1
ATOM 727 C CA . LYS A 1 85 ? -3.217 2.789 13.726 1.00 90.19 85 LYS A CA 1
ATOM 728 C C . LYS A 1 85 ? -4.535 2.040 13.516 1.00 90.19 85 LYS A C 1
ATOM 730 O O . LYS A 1 85 ? -5.374 2.031 14.410 1.00 90.19 85 LYS A O 1
ATOM 735 N N . MET A 1 86 ? -4.703 1.389 12.366 1.00 90.25 86 MET A N 1
ATOM 736 C CA . MET A 1 86 ? -5.917 0.619 12.073 1.00 90.25 86 MET A CA 1
ATOM 737 C C . MET A 1 86 ? -6.044 -0.611 12.969 1.00 90.25 86 MET A C 1
ATOM 739 O O . MET A 1 86 ? -7.119 -0.888 13.482 1.00 90.25 86 MET A O 1
ATOM 743 N N . LEU A 1 87 ? -4.943 -1.321 13.210 1.00 89.75 87 LEU A N 1
ATOM 744 C CA . LEU A 1 87 ? -4.929 -2.458 14.129 1.00 89.75 87 LEU A CA 1
ATOM 745 C C . LEU A 1 87 ? -5.277 -2.053 15.561 1.00 89.75 87 LEU A C 1
ATOM 747 O O . LEU A 1 87 ? -5.980 -2.784 16.250 1.00 89.75 87 LEU A O 1
ATOM 751 N N . TRP A 1 88 ? -4.794 -0.895 16.005 1.00 89.50 88 TRP A N 1
ATOM 752 C CA . TRP A 1 88 ? -5.089 -0.377 17.334 1.00 89.50 88 TRP A CA 1
ATOM 753 C C . TRP A 1 88 ? -6.572 -0.012 17.458 1.00 8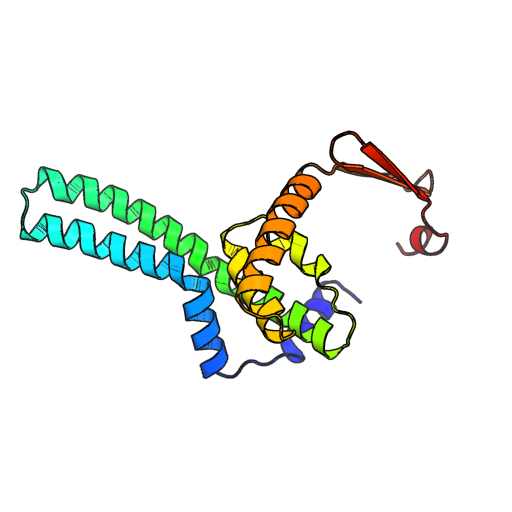9.50 88 TRP A C 1
ATOM 755 O O . TRP A 1 88 ? -7.231 -0.420 18.410 1.00 89.50 88 TRP A O 1
ATOM 765 N N . ALA A 1 89 ? -7.144 0.632 16.435 1.00 87.50 89 ALA A N 1
ATOM 766 C CA . ALA A 1 89 ? -8.586 0.872 16.361 1.00 87.50 89 ALA A CA 1
ATOM 767 C C . ALA A 1 89 ? -9.403 -0.437 16.338 1.00 87.50 89 ALA A C 1
ATOM 769 O O . ALA A 1 89 ? -10.464 -0.521 16.957 1.00 87.50 89 ALA A O 1
ATOM 770 N N . GLN A 1 90 ? -8.908 -1.482 15.665 1.00 88.56 90 GLN A N 1
ATOM 771 C CA . GLN A 1 90 ? -9.544 -2.804 15.650 1.00 88.56 90 GLN A CA 1
ATOM 772 C C . GLN A 1 90 ? -9.525 -3.454 17.037 1.00 88.56 90 GLN A C 1
ATOM 774 O O . GLN A 1 90 ? -10.549 -3.971 17.479 1.00 88.56 90 GLN A O 1
ATOM 779 N N . GLN A 1 91 ? -8.392 -3.392 17.743 1.00 88.94 91 GLN A N 1
ATOM 780 C CA . GLN A 1 91 ? -8.270 -3.890 19.118 1.00 88.94 91 GLN A CA 1
ATOM 781 C C . GLN A 1 91 ? -9.225 -3.161 20.070 1.00 88.94 91 GLN A C 1
ATOM 783 O O . GLN A 1 91 ? -9.874 -3.802 20.894 1.00 88.94 91 GLN A O 1
ATOM 788 N N . ASN A 1 92 ? -9.381 -1.848 19.892 1.00 88.81 92 ASN A N 1
ATOM 789 C CA . ASN A 1 92 ? -10.276 -1.014 20.693 1.00 88.81 92 ASN A CA 1
ATOM 790 C C . ASN A 1 92 ? -11.749 -1.076 20.251 1.00 88.81 92 ASN A C 1
ATOM 792 O O . ASN A 1 92 ? -12.580 -0.376 20.821 1.00 88.81 92 ASN A O 1
ATOM 796 N N . ARG A 1 93 ? -12.093 -1.897 19.244 1.00 87.12 93 ARG A N 1
ATOM 797 C CA . ARG A 1 93 ? -13.445 -2.012 18.657 1.00 87.12 93 ARG A CA 1
ATOM 798 C C . ARG A 1 93 ? -14.030 -0.692 18.132 1.00 87.12 93 ARG A C 1
ATOM 800 O O . ARG A 1 93 ? -15.239 -0.581 17.962 1.00 87.12 93 ARG A O 1
ATOM 807 N N . THR A 1 94 ? -13.184 0.293 17.846 1.00 87.69 94 THR A N 1
ATOM 808 C CA . THR A 1 94 ? -13.583 1.588 17.273 1.00 87.69 94 THR A CA 1
ATOM 809 C C . THR A 1 94 ? -13.412 1.640 15.758 1.00 87.69 94 THR A C 1
ATOM 811 O O . THR A 1 94 ? -13.840 2.599 15.126 1.00 87.69 94 THR A O 1
ATOM 814 N N . PHE A 1 95 ? -12.792 0.616 15.165 1.00 88.00 95 PHE A N 1
ATOM 815 C CA . PHE A 1 95 ? -12.557 0.535 13.728 1.00 88.00 95 PHE A CA 1
ATOM 816 C C . PHE A 1 95 ? -13.855 0.376 12.933 1.00 88.00 95 PHE A C 1
ATOM 818 O O . PHE A 1 95 ? -14.603 -0.583 13.140 1.00 88.00 95 PHE A O 1
ATOM 825 N N . ARG A 1 96 ? -14.065 1.261 11.956 1.00 85.38 96 ARG A N 1
ATOM 826 C CA . ARG A 1 96 ? -15.100 1.125 10.927 1.00 85.38 96 ARG A CA 1
ATOM 827 C C . ARG A 1 96 ? -14.423 0.917 9.577 1.00 85.38 96 ARG A C 1
ATOM 829 O O . ARG A 1 96 ? -13.398 1.529 9.290 1.00 85.38 96 ARG A O 1
ATOM 836 N N . ASN A 1 97 ? -14.996 0.076 8.716 1.00 84.50 97 ASN A N 1
ATOM 837 C CA . ASN A 1 97 ? -14.390 -0.203 7.407 1.00 84.50 97 ASN A CA 1
ATOM 838 C C . ASN A 1 97 ? -14.226 1.076 6.559 1.00 84.50 97 ASN A C 1
ATOM 840 O O . ASN A 1 97 ? -13.234 1.218 5.850 1.00 84.50 97 ASN A O 1
ATOM 844 N N . GLU A 1 98 ? -15.143 2.034 6.706 1.00 82.75 98 GLU A N 1
ATOM 845 C CA . GLU A 1 98 ? -15.120 3.347 6.046 1.00 82.75 98 GLU A CA 1
ATOM 846 C C . GLU A 1 98 ? -13.877 4.188 6.397 1.00 82.75 98 GLU A C 1
ATOM 848 O O . GLU A 1 98 ? -13.418 4.990 5.583 1.00 82.75 98 GLU A O 1
ATOM 853 N N . ASP A 1 99 ? -13.242 3.958 7.555 1.00 84.25 99 ASP A N 1
ATOM 854 C CA . ASP A 1 99 ? -12.038 4.693 7.972 1.00 84.25 99 ASP A CA 1
ATOM 855 C C . ASP A 1 99 ? -10.859 4.502 7.006 1.00 84.25 99 ASP A C 1
ATOM 857 O O . ASP A 1 99 ? -9.900 5.292 7.008 1.00 84.25 99 ASP A O 1
ATOM 861 N N . ILE A 1 100 ? -10.919 3.445 6.187 1.00 87.88 100 ILE A N 1
ATOM 862 C CA . ILE A 1 100 ? -9.884 3.077 5.228 1.00 87.88 100 ILE A CA 1
ATOM 863 C C . ILE A 1 100 ? -10.049 3.721 3.853 1.00 87.88 100 ILE A C 1
ATOM 865 O O . ILE A 1 100 ? -9.086 3.736 3.081 1.00 87.88 100 ILE A O 1
ATOM 869 N N . VAL A 1 101 ? -11.225 4.289 3.562 1.00 88.12 101 VAL A N 1
ATOM 870 C CA . VAL A 1 101 ? -11.572 4.880 2.260 1.00 88.12 101 VAL A CA 1
ATOM 871 C C . VAL A 1 101 ? -10.532 5.915 1.844 1.00 88.12 101 VAL A C 1
ATOM 873 O O . VAL A 1 101 ? -9.961 5.826 0.761 1.00 88.12 101 VAL A O 1
ATOM 876 N N . LYS A 1 102 ? -10.145 6.808 2.761 1.00 84.38 102 LYS A N 1
ATOM 877 C CA . LYS A 1 102 ? -9.131 7.854 2.519 1.00 84.38 102 LYS A CA 1
ATOM 878 C C . LYS A 1 102 ? -7.765 7.342 2.044 1.00 84.38 102 LYS A C 1
ATOM 880 O O . LYS A 1 102 ? -6.996 8.103 1.467 1.00 84.38 102 LYS A O 1
ATOM 885 N N . TYR A 1 103 ? -7.436 6.075 2.296 1.00 85.31 103 TYR A N 1
ATOM 886 C CA . TYR A 1 103 ? -6.180 5.460 1.859 1.00 85.31 103 TYR A CA 1
ATOM 887 C C . TYR A 1 103 ? -6.321 4.678 0.547 1.00 85.31 103 TYR A C 1
ATOM 889 O O . TYR A 1 103 ? -5.317 4.245 -0.012 1.00 85.31 103 TYR A O 1
ATOM 897 N N . CYS A 1 104 ? -7.541 4.477 0.049 1.00 86.94 104 CYS A N 1
ATOM 898 C CA . CYS A 1 104 ? -7.789 3.730 -1.182 1.00 86.94 104 CYS A CA 1
ATOM 899 C C . CYS A 1 104 ? -7.548 4.578 -2.443 1.00 86.94 104 CYS A C 1
ATOM 901 O O . CYS A 1 104 ? -7.185 4.022 -3.484 1.00 86.94 104 CYS A O 1
ATOM 903 N N . GLY A 1 105 ? -7.656 5.909 -2.341 1.00 82.19 105 GLY A N 1
ATOM 904 C CA . GLY A 1 105 ? -7.426 6.834 -3.459 1.00 82.19 105 GLY A CA 1
ATOM 905 C C . GLY A 1 105 ? -6.025 6.717 -4.073 1.00 82.19 105 GLY A C 1
ATOM 906 O O . GLY A 1 105 ? -5.890 6.649 -5.294 1.00 82.19 105 GLY A O 1
ATOM 907 N N . ASP A 1 106 ? -4.984 6.590 -3.245 1.00 83.19 106 ASP A N 1
ATOM 908 C CA . ASP A 1 106 ? -3.607 6.409 -3.716 1.00 83.19 106 ASP A CA 1
ATOM 909 C C . ASP A 1 106 ? -3.294 4.911 -3.955 1.00 83.19 106 ASP A C 1
ATOM 911 O O . ASP A 1 106 ? -3.348 4.101 -3.015 1.00 83.19 106 ASP A O 1
ATOM 915 N N . PRO A 1 107 ? -2.905 4.516 -5.188 1.00 82.44 107 PRO A N 1
ATOM 916 C CA . PRO A 1 107 ? -2.563 3.136 -5.532 1.00 82.44 107 PRO A CA 1
ATOM 917 C C . PRO A 1 107 ? -1.557 2.474 -4.586 1.00 82.44 107 PRO A C 1
ATOM 919 O O . PRO A 1 107 ? -1.633 1.266 -4.343 1.00 82.44 107 PRO A O 1
ATOM 922 N N . CYS A 1 108 ? -0.612 3.237 -4.032 1.00 82.00 108 CYS A N 1
ATOM 923 C CA . CYS A 1 108 ? 0.447 2.685 -3.199 1.00 82.00 108 CYS A CA 1
ATOM 924 C C . CYS A 1 108 ? -0.038 2.291 -1.789 1.00 82.00 108 CYS A C 1
ATOM 926 O O . CYS A 1 108 ? 0.603 1.445 -1.149 1.00 82.00 108 CYS A O 1
ATOM 928 N N . TYR A 1 109 ? -1.167 2.845 -1.327 1.00 86.75 109 TYR A N 1
ATOM 929 C CA . TYR A 1 109 ? -1.779 2.552 -0.026 1.00 86.75 109 TYR A CA 1
ATOM 930 C C . TYR A 1 109 ? -2.920 1.526 -0.106 1.00 86.75 109 TYR A C 1
ATOM 932 O O . TYR A 1 109 ? -3.255 0.924 0.914 1.00 86.75 109 TYR A O 1
ATOM 940 N N . ARG A 1 110 ? -3.431 1.191 -1.301 1.00 89.44 110 ARG A N 1
ATOM 941 C CA . ARG A 1 110 ? -4.435 0.117 -1.488 1.00 89.44 110 ARG A CA 1
ATOM 942 C C . ARG A 1 110 ? -4.000 -1.234 -0.910 1.00 89.44 110 ARG A C 1
ATOM 944 O O . ARG A 1 110 ? -4.821 -2.010 -0.432 1.00 89.44 110 ARG A O 1
ATOM 951 N N . VAL A 1 111 ? -2.695 -1.522 -0.903 1.00 89.31 111 VAL A N 1
ATOM 952 C CA . VAL A 1 111 ? -2.154 -2.746 -0.282 1.00 89.31 111 VAL A CA 1
ATOM 953 C C . VAL A 1 111 ? -2.362 -2.748 1.237 1.00 89.31 111 VAL A C 1
ATOM 955 O O . VAL A 1 111 ? -2.670 -3.793 1.807 1.00 89.31 111 VAL A O 1
ATOM 958 N N . VAL A 1 112 ? -2.245 -1.584 1.884 1.00 90.50 112 VAL A N 1
ATOM 959 C CA . VAL A 1 112 ? -2.556 -1.424 3.312 1.00 90.50 112 VAL A CA 1
ATOM 960 C C . VAL A 1 112 ? -4.042 -1.694 3.536 1.00 90.50 112 VAL A C 1
ATOM 962 O O . VAL A 1 112 ? -4.386 -2.459 4.435 1.00 90.50 112 VAL A O 1
ATOM 965 N N . ALA A 1 113 ? -4.910 -1.162 2.668 1.00 90.50 113 ALA A N 1
ATOM 966 C CA . ALA A 1 113 ? -6.349 -1.394 2.753 1.00 90.50 113 ALA A CA 1
ATOM 967 C C . ALA A 1 113 ? -6.706 -2.886 2.690 1.00 90.50 113 ALA A C 1
ATOM 969 O O . ALA A 1 113 ? -7.393 -3.409 3.569 1.00 90.50 113 ALA A O 1
ATOM 970 N N . HIS A 1 114 ? -6.143 -3.606 1.718 1.00 90.88 114 HIS A N 1
ATOM 971 C CA . HIS A 1 114 ? -6.323 -5.052 1.617 1.00 90.88 114 HIS A CA 1
ATOM 972 C C . HIS A 1 114 ? -5.857 -5.813 2.859 1.00 90.88 114 HIS A C 1
ATOM 974 O O . HIS A 1 114 ? -6.505 -6.784 3.240 1.00 90.88 114 HIS A O 1
ATOM 980 N N . GLN A 1 115 ? -4.747 -5.415 3.481 1.00 90.44 115 GLN A N 1
ATOM 981 C CA . GLN A 1 115 ? -4.237 -6.109 4.663 1.00 90.44 115 GLN A CA 1
ATOM 982 C C . GLN A 1 115 ? -5.063 -5.845 5.919 1.00 90.44 115 GLN A C 1
ATOM 984 O O . GLN A 1 115 ? -5.300 -6.769 6.695 1.00 90.44 115 GLN A O 1
ATOM 989 N N . VAL A 1 116 ? -5.519 -4.612 6.119 1.00 90.81 116 VAL A N 1
ATOM 990 C CA . VAL A 1 116 ? -6.370 -4.266 7.262 1.00 90.81 116 VAL A CA 1
ATOM 991 C C . VAL A 1 116 ? -7.717 -4.983 7.156 1.00 90.81 116 VAL A C 1
ATOM 993 O O . VAL A 1 116 ? -8.145 -5.598 8.131 1.00 90.81 116 VAL A O 1
ATOM 996 N N . LEU A 1 117 ? -8.328 -5.002 5.964 1.00 90.25 117 LEU A N 1
ATOM 997 C CA . LEU A 1 117 ? -9.556 -5.764 5.695 1.00 90.25 117 LEU A CA 1
ATOM 998 C C . LEU A 1 117 ? -9.335 -7.282 5.781 1.00 90.25 117 LEU A C 1
ATOM 1000 O O . LEU A 1 117 ? -10.233 -8.034 6.141 1.00 90.25 117 LEU A O 1
ATOM 1004 N N . ALA A 1 118 ? -8.134 -7.775 5.466 1.00 90.31 118 ALA A N 1
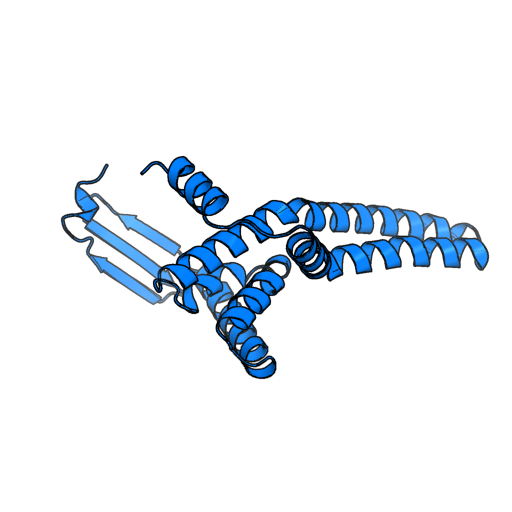ATOM 1005 C CA . ALA A 1 118 ? -7.829 -9.193 5.645 1.00 90.31 118 ALA A CA 1
ATOM 1006 C C . ALA A 1 118 ? -7.869 -9.610 7.114 1.00 90.31 118 ALA A C 1
ATOM 1008 O O . ALA A 1 118 ? -8.256 -10.735 7.418 1.00 90.31 118 ALA A O 1
ATOM 1009 N N . ARG A 1 119 ? -7.500 -8.706 8.023 1.00 87.00 119 ARG A N 1
ATOM 1010 C CA . ARG A 1 119 ? -7.520 -8.976 9.459 1.00 87.00 119 ARG A CA 1
ATOM 1011 C C . ARG A 1 119 ? -8.892 -8.870 10.104 1.00 87.00 119 ARG A C 1
ATOM 1013 O O . ARG A 1 119 ? -9.081 -9.477 11.150 1.00 87.00 119 ARG A O 1
ATOM 1020 N N . THR A 1 120 ? -9.844 -8.176 9.486 1.00 85.06 120 THR A N 1
ATOM 1021 C CA . THR A 1 120 ? -11.246 -8.203 9.930 1.00 85.06 120 THR A CA 1
ATOM 1022 C C . THR A 1 120 ? -11.984 -9.474 9.508 1.00 85.06 120 THR A C 1
ATOM 1024 O O . THR A 1 120 ? -13.171 -9.604 9.780 1.00 85.06 120 THR A O 1
ATOM 1027 N N . GLY A 1 121 ? -11.301 -10.422 8.858 1.00 85.94 121 GLY A N 1
ATOM 1028 C CA . GLY A 1 121 ? -11.895 -11.683 8.418 1.00 85.94 121 GLY A CA 1
ATOM 1029 C C . GLY A 1 121 ? -12.613 -11.598 7.071 1.00 85.94 121 GLY A C 1
ATOM 1030 O O . GLY A 1 121 ? -13.202 -12.587 6.648 1.00 85.94 121 GLY A O 1
ATOM 1031 N N . VAL A 1 122 ? -12.534 -10.464 6.362 1.00 87.75 122 VAL A N 1
ATOM 1032 C CA . VAL A 1 122 ? -13.189 -10.316 5.056 1.00 87.75 122 VAL A CA 1
ATOM 1033 C C . VAL A 1 122 ? -12.502 -11.221 4.016 1.00 87.75 122 VAL A C 1
ATOM 1035 O O . VAL A 1 122 ? -11.274 -11.120 3.821 1.00 87.75 122 VAL A O 1
ATOM 1038 N N . PRO A 1 123 ? -13.256 -12.089 3.310 1.00 91.00 123 PRO A N 1
ATOM 1039 C CA . PRO A 1 123 ? -12.736 -12.955 2.258 1.00 91.00 123 PRO A CA 1
ATOM 1040 C C . PRO A 1 123 ? -12.055 -12.183 1.125 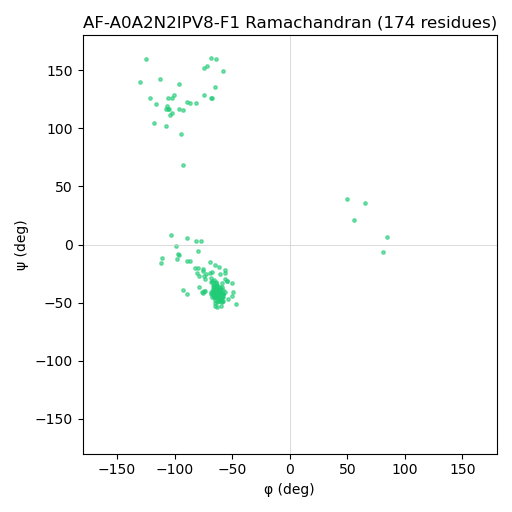1.00 91.00 123 PRO A C 1
ATOM 1042 O O . PRO A 1 123 ? -12.440 -11.075 0.761 1.00 91.00 123 PRO A O 1
ATOM 1045 N N . ALA A 1 124 ? -11.052 -12.799 0.495 1.00 89.38 124 ALA A N 1
ATOM 1046 C CA . ALA A 1 124 ? -10.292 -12.182 -0.593 1.00 89.38 124 ALA A CA 1
ATOM 1047 C C . ALA A 1 124 ? -11.129 -11.565 -1.742 1.00 89.38 124 ALA A C 1
ATOM 1049 O O . ALA A 1 124 ? -10.769 -10.456 -2.151 1.00 89.38 124 ALA A O 1
ATOM 1050 N N . PRO A 1 125 ? -12.192 -12.206 -2.276 1.00 91.94 125 PRO A N 1
ATOM 1051 C CA . PRO A 1 125 ? -12.997 -11.600 -3.341 1.00 91.94 125 PRO A CA 1
ATOM 1052 C C . PRO A 1 125 ? -13.751 -10.358 -2.856 1.00 91.94 125 PRO A C 1
ATOM 1054 O O . PRO A 1 125 ? -13.732 -9.324 -3.522 1.00 91.94 125 PRO A O 1
ATOM 1057 N N . GLU A 1 126 ? -14.327 -10.419 -1.659 1.00 91.81 126 GLU A N 1
ATOM 1058 C CA . GLU A 1 126 ? -15.073 -9.313 -1.064 1.00 91.81 126 GLU A CA 1
ATOM 1059 C C . GLU A 1 126 ? -14.162 -8.123 -0.743 1.00 91.81 126 GLU A C 1
ATOM 1061 O O . GLU A 1 126 ? -14.497 -6.984 -1.053 1.00 91.81 126 GLU A O 1
ATOM 1066 N N . ARG A 1 127 ? -12.930 -8.369 -0.276 1.00 92.12 127 ARG A N 1
ATOM 1067 C CA . ARG A 1 127 ? -11.927 -7.301 -0.102 1.00 92.12 127 ARG A CA 1
ATOM 1068 C C . ARG A 1 127 ? -11.616 -6.559 -1.393 1.00 92.12 127 ARG A C 1
ATOM 1070 O O . ARG A 1 127 ? -11.320 -5.372 -1.345 1.00 92.12 127 ARG A O 1
ATOM 1077 N N . ARG A 1 128 ? -11.584 -7.254 -2.535 1.00 90.88 128 ARG A N 1
ATOM 1078 C CA . ARG A 1 128 ? -11.323 -6.610 -3.833 1.00 90.88 128 ARG A CA 1
ATOM 1079 C C . ARG A 1 128 ? -12.480 -5.713 -4.231 1.00 90.88 128 ARG A C 1
ATOM 1081 O O . ARG A 1 128 ? -12.229 -4.591 -4.654 1.00 90.88 128 ARG A O 1
ATOM 1088 N N . ARG A 1 129 ? -13.706 -6.192 -4.031 1.00 92.44 129 ARG A N 1
ATOM 1089 C CA . ARG A 1 129 ? -14.918 -5.413 -4.261 1.00 92.44 129 ARG A CA 1
ATOM 1090 C C . ARG A 1 129 ? -14.951 -4.159 -3.383 1.00 92.44 129 ARG A C 1
ATOM 1092 O O . ARG A 1 129 ? -15.010 -3.067 -3.928 1.00 92.44 129 ARG A O 1
ATOM 1099 N N . LEU A 1 130 ? -14.784 -4.309 -2.067 1.00 92.56 130 LEU A N 1
ATOM 1100 C CA . LEU A 1 130 ? -14.778 -3.183 -1.126 1.00 92.56 130 LEU A CA 1
ATOM 1101 C C . LEU A 1 130 ? -13.689 -2.160 -1.451 1.00 92.56 130 LEU A C 1
ATOM 1103 O O . LEU A 1 130 ? -13.953 -0.969 -1.468 1.00 92.56 130 LEU A O 1
ATOM 1107 N N . VAL A 1 131 ? -12.462 -2.605 -1.748 1.00 92.06 131 VAL A N 1
ATOM 1108 C CA . VAL A 1 131 ? -11.390 -1.669 -2.122 1.00 92.06 131 VAL A CA 1
ATOM 1109 C C . VAL A 1 131 ? -11.713 -0.945 -3.428 1.00 92.06 131 VAL A C 1
ATOM 1111 O O . VAL A 1 131 ? -11.371 0.224 -3.534 1.00 92.06 131 VAL A O 1
ATOM 1114 N N . SER A 1 132 ? -12.368 -1.591 -4.397 1.00 90.62 132 SER A N 1
ATOM 1115 C CA . SER A 1 132 ? -12.828 -0.912 -5.616 1.00 90.62 132 SER A CA 1
ATOM 1116 C C . SER A 1 132 ? -13.866 0.163 -5.294 1.00 90.62 132 SER A C 1
ATOM 1118 O O . SER A 1 132 ? -13.678 1.309 -5.677 1.00 90.62 132 SER A O 1
ATOM 1120 N N . GLU A 1 133 ? -14.893 -0.178 -4.514 1.00 91.38 133 GLU A N 1
ATOM 1121 C CA . GLU A 1 133 ? -15.932 0.770 -4.088 1.00 91.38 133 GLU A CA 1
ATOM 1122 C C . GLU A 1 133 ? -15.322 1.944 -3.293 1.00 91.38 133 GLU A C 1
ATOM 1124 O O . GLU A 1 133 ? -15.680 3.102 -3.488 1.00 91.38 133 GLU A O 1
ATOM 1129 N N . TYR A 1 134 ? -14.326 1.674 -2.446 1.00 92.50 134 TYR A N 1
ATOM 1130 C CA . TYR A 1 134 ? -13.611 2.700 -1.686 1.00 92.50 134 TYR A CA 1
ATOM 1131 C C . TYR A 1 134 ? -12.673 3.557 -2.533 1.00 92.50 134 TYR A C 1
ATOM 1133 O O . TYR A 1 134 ? -12.372 4.681 -2.140 1.00 92.50 134 TYR A O 1
ATOM 1141 N N . VAL A 1 135 ? -12.176 3.056 -3.666 1.00 89.94 135 VAL A N 1
ATOM 1142 C CA . VAL A 1 135 ? -11.422 3.879 -4.622 1.00 89.94 135 VAL A CA 1
ATOM 1143 C C . VAL A 1 135 ? -12.340 4.934 -5.222 1.00 89.94 135 VAL A C 1
ATOM 1145 O O . VAL A 1 135 ? -11.947 6.099 -5.264 1.00 89.94 135 VAL A O 1
ATOM 1148 N N . ASP A 1 136 ? -13.547 4.536 -5.616 1.00 85.56 136 ASP A N 1
ATOM 1149 C CA . ASP A 1 136 ? -14.534 5.443 -6.200 1.00 85.56 136 ASP A CA 1
ATOM 1150 C C . ASP A 1 136 ? -14.969 6.492 -5.164 1.00 85.56 136 ASP A C 1
ATOM 1152 O O . ASP A 1 136 ? -14.842 7.692 -5.402 1.00 85.56 136 ASP A O 1
ATOM 1156 N N . GLN A 1 137 ? -15.301 6.059 -3.943 1.00 84.94 137 GLN A N 1
ATOM 1157 C CA . GLN A 1 137 ? -15.624 6.969 -2.835 1.00 84.94 137 GLN A CA 1
ATOM 1158 C C . GLN A 1 137 ? -14.468 7.913 -2.473 1.00 84.94 137 GLN A C 1
ATOM 1160 O O . GLN A 1 137 ? -14.685 9.080 -2.156 1.00 84.94 137 GLN A O 1
ATOM 1165 N N . ALA A 1 138 ? -13.221 7.436 -2.497 1.00 83.94 138 ALA A N 1
ATOM 1166 C CA . ALA A 1 138 ? -12.063 8.284 -2.223 1.00 83.94 138 ALA A CA 1
ATOM 1167 C C . ALA A 1 138 ? -11.844 9.332 -3.319 1.00 83.94 138 ALA A C 1
ATOM 1169 O O . ALA A 1 138 ? -11.343 10.415 -3.024 1.00 83.94 138 ALA A O 1
ATOM 1170 N N . HIS A 1 139 ? -12.201 9.014 -4.565 1.00 78.81 139 HIS A N 1
ATOM 1171 C CA . HIS A 1 139 ? -12.171 9.972 -5.660 1.00 78.81 139 HIS A CA 1
ATOM 1172 C C . HIS A 1 139 ? -13.229 11.061 -5.455 1.00 78.81 139 HIS A C 1
ATOM 1174 O O . HIS A 1 139 ? -12.893 12.239 -5.532 1.00 78.81 139 HIS A O 1
ATOM 1180 N N . ASP A 1 140 ? -14.451 10.683 -5.075 1.00 74.81 140 ASP A N 1
ATOM 1181 C CA . ASP A 1 140 ? -15.518 11.632 -4.732 1.00 74.81 140 ASP A CA 1
ATOM 1182 C C . ASP A 1 140 ? -15.131 12.539 -3.555 1.00 74.81 140 ASP A C 1
ATOM 1184 O O . ASP A 1 140 ? -15.332 13.753 -3.592 1.00 74.81 140 ASP A O 1
ATOM 1188 N N . LEU A 1 141 ? -14.500 11.972 -2.522 1.00 69.62 141 LEU A N 1
ATOM 1189 C CA . LEU A 1 141 ? -13.993 12.726 -1.373 1.00 69.62 141 LEU A CA 1
ATOM 1190 C C . LEU A 1 141 ? -12.806 13.633 -1.722 1.00 69.62 141 LEU A C 1
ATOM 1192 O O . LEU A 1 141 ? -12.616 14.656 -1.071 1.00 69.62 141 LEU A O 1
ATOM 1196 N N . ALA A 1 142 ? -11.997 13.291 -2.726 1.00 61.91 142 ALA A N 1
ATOM 1197 C CA . ALA A 1 142 ? -10.904 14.151 -3.180 1.00 61.91 142 ALA A CA 1
ATOM 1198 C C . ALA A 1 142 ? -11.418 15.427 -3.871 1.00 61.91 142 ALA A C 1
ATOM 1200 O O . ALA A 1 142 ? -10.726 16.444 -3.858 1.00 61.91 142 ALA A O 1
ATOM 1201 N N . HIS A 1 143 ? -12.639 15.389 -4.413 1.00 60.75 143 HIS A N 1
ATOM 1202 C CA . HIS A 1 143 ? -13.353 16.555 -4.945 1.00 60.75 143 HIS A CA 1
ATOM 1203 C C . HIS A 1 143 ? -14.203 17.271 -3.886 1.00 60.75 143 HIS A C 1
ATOM 1205 O O . HIS A 1 143 ? -14.927 18.215 -4.208 1.00 60.75 143 HIS A O 1
ATOM 1211 N N . ALA A 1 144 ? -14.121 16.846 -2.620 1.00 60.06 144 ALA A N 1
ATOM 1212 C CA . ALA A 1 144 ? -14.860 17.459 -1.532 1.00 60.06 144 ALA A CA 1
ATOM 1213 C C . ALA A 1 144 ? -14.161 18.723 -1.008 1.00 60.06 144 ALA A C 1
ATOM 1215 O O . ALA A 1 144 ? -13.030 18.678 -0.522 1.00 60.06 144 ALA A O 1
ATOM 1216 N N . LEU A 1 145 ? -14.858 19.856 -1.044 1.00 58.22 145 LEU A N 1
ATOM 1217 C CA . LEU A 1 145 ? -14.440 21.106 -0.411 1.00 58.22 145 LEU A CA 1
ATOM 1218 C C . LEU A 1 145 ? -15.110 21.222 0.957 1.00 58.22 145 LEU A C 1
ATOM 1220 O O . LEU A 1 145 ? -16.332 21.322 1.048 1.00 58.22 145 LEU A O 1
ATOM 1224 N N . VAL A 1 146 ? -14.313 21.230 2.025 1.00 63.81 146 VAL A N 1
ATOM 1225 C CA . VAL A 1 146 ? -14.808 21.429 3.394 1.00 63.81 146 VAL A CA 1
ATOM 1226 C C . VAL A 1 146 ? -14.448 22.836 3.857 1.00 63.81 146 VAL A C 1
ATOM 1228 O O . VAL A 1 146 ? -13.272 23.171 3.993 1.00 63.81 146 VAL A O 1
ATOM 1231 N N . PHE A 1 147 ? -15.464 23.650 4.126 1.00 62.09 147 PHE A N 1
ATOM 1232 C CA . PHE A 1 147 ? -15.341 24.965 4.743 1.00 62.09 147 PHE A CA 1
ATOM 1233 C C . PHE A 1 147 ? -15.808 24.887 6.192 1.00 62.09 147 PHE A C 1
ATOM 1235 O O . PHE A 1 147 ? -16.927 24.460 6.472 1.00 62.09 147 PHE A O 1
ATOM 1242 N N . VAL A 1 148 ? -14.959 25.322 7.119 1.00 63.53 148 VAL A N 1
ATOM 1243 C CA . VAL A 1 148 ? -15.308 25.430 8.538 1.00 63.53 148 VAL A CA 1
ATOM 1244 C C . VAL A 1 148 ? -15.449 26.911 8.867 1.00 63.53 148 VAL A C 1
ATOM 1246 O O . VAL A 1 148 ? -14.449 27.609 9.020 1.00 63.53 148 VAL A O 1
ATOM 1249 N N . ASP A 1 149 ? -16.688 27.392 8.951 1.00 66.81 149 ASP A N 1
ATOM 1250 C CA . ASP A 1 149 ? -17.013 28.759 9.366 1.00 66.81 149 ASP A CA 1
ATOM 1251 C C . ASP A 1 149 ? -17.317 28.744 10.871 1.00 66.81 149 ASP A C 1
ATOM 1253 O O . ASP A 1 149 ? -18.420 28.400 11.310 1.00 66.81 149 ASP A O 1
ATOM 1257 N N . ARG A 1 150 ? -16.293 29.052 11.678 1.00 61.78 150 ARG A N 1
ATOM 1258 C CA . ARG A 1 150 ? -16.393 29.051 13.147 1.00 61.78 150 ARG A CA 1
ATOM 1259 C C . ARG A 1 150 ? -17.187 30.235 13.691 1.00 61.78 150 ARG A C 1
ATOM 1261 O O . ARG A 1 150 ? -17.830 30.074 14.719 1.00 61.78 150 ARG A O 1
ATOM 1268 N N . GLU A 1 151 ? -17.186 31.379 13.007 1.00 65.50 151 GLU A N 1
ATOM 1269 C CA . GLU A 1 151 ? -17.967 32.552 13.426 1.00 65.50 151 GLU A CA 1
ATOM 1270 C C . GLU A 1 151 ? -19.470 32.280 13.330 1.00 65.50 151 GLU A C 1
ATOM 1272 O O . GLU A 1 151 ? -20.247 32.750 14.159 1.00 65.50 151 GLU A O 1
ATOM 1277 N N . LYS A 1 152 ? -19.883 31.468 12.348 1.00 63.38 152 LYS A N 1
ATOM 1278 C CA . LYS A 1 152 ? -21.288 31.078 12.156 1.00 63.38 152 LYS A CA 1
ATOM 1279 C C . LYS A 1 152 ? -21.644 29.706 12.724 1.00 63.38 152 LYS A C 1
ATOM 1281 O O . LYS A 1 152 ? -22.803 29.304 12.617 1.00 63.38 152 LYS A O 1
ATOM 1286 N N . GLY A 1 153 ? -20.681 28.983 13.298 1.00 65.12 153 GLY A N 1
ATOM 1287 C CA . GLY A 1 153 ? -20.893 27.658 13.881 1.00 65.12 153 GLY A CA 1
ATOM 1288 C C . GLY A 1 153 ? -21.290 26.584 12.859 1.00 65.12 153 GLY A C 1
ATOM 1289 O O . GLY A 1 153 ? -22.121 25.732 13.169 1.00 65.12 153 GLY A O 1
ATOM 1290 N N . ARG A 1 154 ? -20.761 26.619 11.626 1.00 69.44 154 ARG A N 1
ATOM 1291 C CA . ARG A 1 154 ? -21.150 25.680 10.555 1.00 69.44 154 ARG A CA 1
ATOM 1292 C C . ARG A 1 154 ? -19.951 25.027 9.881 1.00 69.44 154 ARG A C 1
ATOM 1294 O O . ARG A 1 154 ? -18.962 25.682 9.559 1.00 69.44 154 ARG A O 1
ATOM 1301 N N . VAL A 1 155 ? -20.092 23.739 9.586 1.00 70.31 155 VAL A N 1
ATOM 1302 C CA . VAL A 1 155 ? -19.232 23.012 8.651 1.00 70.31 155 VAL A CA 1
ATOM 1303 C C . VAL A 1 155 ? -20.016 22.811 7.365 1.00 70.31 155 VAL A C 1
ATOM 1305 O O . VAL A 1 155 ? -21.055 22.150 7.349 1.00 70.31 155 VAL A O 1
ATOM 1308 N N . VAL A 1 156 ? -19.531 23.404 6.281 1.00 69.31 156 VAL A N 1
ATOM 1309 C CA . VAL A 1 156 ? -20.084 23.224 4.941 1.00 69.31 156 VAL A CA 1
ATOM 1310 C C . VAL A 1 156 ? -19.183 22.255 4.198 1.00 69.31 156 VAL A C 1
ATOM 1312 O O . VAL A 1 156 ? -18.036 22.572 3.897 1.00 69.31 156 VAL A O 1
ATOM 1315 N N . THR A 1 157 ? -19.709 21.080 3.886 1.00 68.50 157 THR A N 1
ATOM 1316 C CA . THR A 1 157 ? -19.021 20.075 3.076 1.00 68.50 157 THR A CA 1
ATOM 1317 C C . THR A 1 157 ? -19.684 20.038 1.707 1.00 68.50 157 THR A C 1
ATOM 1319 O O . THR A 1 157 ? -20.874 19.741 1.604 1.00 68.50 157 THR A O 1
ATOM 1322 N N . ILE A 1 158 ? -18.941 20.390 0.661 1.00 64.44 158 ILE A N 1
ATOM 1323 C CA . ILE A 1 158 ? -19.391 20.355 -0.732 1.00 64.44 158 ILE A CA 1
ATOM 1324 C C . ILE A 1 158 ? -18.758 19.133 -1.380 1.00 64.44 158 ILE A C 1
ATOM 1326 O O . ILE A 1 158 ? -17.550 19.130 -1.580 1.00 64.44 158 ILE A O 1
ATOM 1330 N N . ILE A 1 159 ? -19.551 18.118 -1.718 1.00 61.69 159 ILE A N 1
ATOM 1331 C CA . ILE A 1 159 ? -19.093 16.912 -2.427 1.00 61.69 159 ILE A CA 1
ATOM 1332 C C . ILE A 1 159 ? -19.801 16.891 -3.780 1.00 61.69 159 ILE A C 1
ATOM 1334 O O . ILE A 1 159 ? -21.029 16.896 -3.820 1.00 61.69 159 ILE A O 1
ATOM 1338 N N . ASN A 1 160 ? -19.053 16.901 -4.889 1.00 50.47 160 ASN A N 1
ATOM 1339 C CA . ASN A 1 160 ? -19.603 16.815 -6.252 1.00 50.47 160 ASN A CA 1
ATOM 1340 C C . ASN A 1 160 ? -20.755 17.813 -6.540 1.00 50.47 160 ASN A C 1
ATOM 1342 O O . ASN A 1 160 ? -21.742 17.479 -7.189 1.00 50.47 160 ASN A O 1
ATOM 1346 N N . GLY A 1 161 ? -20.653 19.047 -6.026 1.00 54.91 161 GLY A N 1
ATOM 1347 C CA . GLY A 1 161 ? -21.669 20.099 -6.200 1.00 54.91 161 GLY A CA 1
ATOM 1348 C C . GLY A 1 161 ? -22.875 20.012 -5.253 1.00 54.91 161 GLY A C 1
ATOM 1349 O O . GLY A 1 161 ? -23.676 20.945 -5.206 1.00 54.91 161 GLY A O 1
ATOM 1350 N N . VAL A 1 162 ? -22.985 18.953 -4.448 1.00 59.38 162 VAL A N 1
ATOM 1351 C CA . VAL A 1 162 ? -23.999 18.824 -3.396 1.00 59.38 162 VAL A CA 1
ATOM 1352 C C . VAL A 1 162 ? -23.459 19.428 -2.103 1.00 59.38 162 VAL A C 1
ATOM 1354 O O . VAL A 1 162 ? -22.406 19.034 -1.601 1.00 59.38 162 VAL A O 1
ATOM 1357 N N . LYS A 1 163 ? -24.186 20.411 -1.565 1.00 62.19 163 LYS A N 1
ATOM 1358 C CA . LYS A 1 163 ? -23.842 21.111 -0.326 1.00 62.19 163 LYS A CA 1
ATOM 1359 C C . LYS A 1 163 ? -24.517 20.431 0.862 1.00 62.19 163 LYS A C 1
ATOM 1361 O O . LYS A 1 163 ? -25.737 20.455 0.984 1.00 62.19 163 LYS A O 1
ATOM 1366 N N . THR A 1 164 ? -23.712 19.886 1.762 1.00 66.38 164 THR A N 1
ATOM 1367 C CA . THR A 1 164 ? -24.150 19.387 3.071 1.00 66.38 164 THR A CA 1
ATOM 1368 C C . THR A 1 164 ? -23.693 20.350 4.162 1.00 66.38 164 THR A C 1
ATOM 1370 O O . THR A 1 164 ? -22.499 20.607 4.307 1.00 66.38 164 THR A O 1
ATOM 1373 N N . GLU A 1 165 ? -24.647 20.920 4.903 1.00 68.44 165 GLU A N 1
ATOM 1374 C CA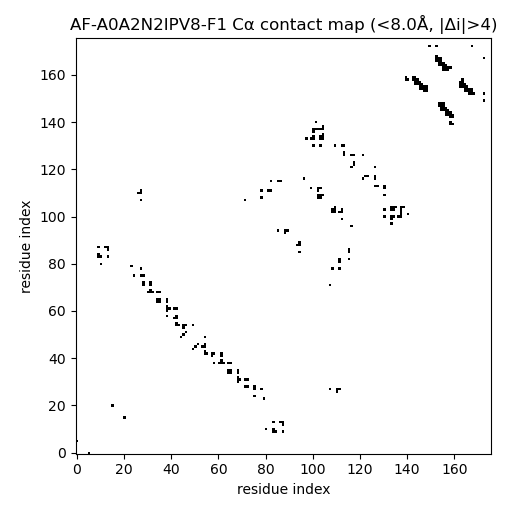 . GLU A 1 165 ? -24.379 21.771 6.068 1.00 68.44 165 GLU A CA 1
ATOM 1375 C C . GLU A 1 165 ? -24.571 20.963 7.350 1.00 68.44 165 GLU A C 1
ATOM 1377 O O . GLU A 1 165 ? -25.618 20.347 7.548 1.00 68.44 165 GLU A O 1
ATOM 1382 N N . GLN A 1 166 ? -23.576 20.999 8.231 1.00 71.75 166 GLN A N 1
ATOM 1383 C CA . GLN A 1 166 ? -23.679 20.464 9.581 1.00 71.75 166 GLN A CA 1
ATOM 1384 C C . GLN A 1 166 ? -23.405 21.585 10.586 1.00 71.75 166 GLN A C 1
ATOM 1386 O O . GLN A 1 166 ? -22.392 22.284 10.501 1.00 71.75 166 GLN A O 1
ATOM 1391 N N . THR A 1 167 ? -24.329 21.786 11.524 1.00 68.81 167 THR A N 1
ATOM 1392 C CA . THR A 1 167 ? -24.172 22.761 12.609 1.00 68.81 167 THR A CA 1
ATOM 1393 C C . THR A 1 167 ? -23.187 22.212 13.637 1.00 68.81 167 THR A C 1
ATOM 1395 O O . THR A 1 167 ? -23.348 21.079 14.091 1.00 68.81 167 THR A O 1
ATOM 1398 N N . LEU A 1 168 ? -22.174 23.001 13.999 1.00 58.34 168 LEU A N 1
ATOM 1399 C CA . LEU A 1 168 ? -21.213 22.650 15.045 1.00 58.34 168 LEU A CA 1
ATOM 1400 C C . LEU A 1 168 ? -21.930 22.572 16.393 1.00 58.34 168 LEU A C 1
ATOM 1402 O O . LEU A 1 168 ? -22.731 23.444 16.741 1.00 58.34 168 LEU A O 1
ATOM 1406 N N . THR A 1 169 ? -21.639 21.531 17.166 1.00 59.84 169 THR A N 1
ATOM 1407 C CA . THR A 1 169 ? -22.176 21.425 18.525 1.00 59.84 169 THR A CA 1
ATOM 1408 C C . THR A 1 169 ? -21.453 22.401 19.468 1.00 59.84 169 THR A C 1
ATOM 1410 O O . THR A 1 169 ? -20.282 22.716 19.250 1.00 59.84 169 THR A O 1
ATOM 1413 N N . PRO A 1 170 ? -22.095 22.893 20.549 1.00 57.22 170 PRO A N 1
ATOM 1414 C CA . PRO A 1 170 ? -21.503 23.899 21.445 1.00 57.22 170 PRO A CA 1
ATOM 1415 C C . PRO A 1 170 ? -20.152 23.512 22.065 1.00 57.22 170 PRO A C 1
ATOM 1417 O O . PRO A 1 170 ? -19.358 24.385 22.404 1.00 57.22 170 PRO A O 1
ATOM 1420 N N . GLN A 1 171 ? -19.872 22.211 22.183 1.00 55.12 171 GLN A N 1
ATOM 1421 C CA . GLN A 1 171 ? -18.600 21.675 22.684 1.00 55.12 171 GLN A CA 1
ATOM 1422 C C . GLN A 1 171 ? -17.452 21.767 21.661 1.00 55.12 171 GLN A C 1
ATOM 1424 O O . GLN A 1 171 ? -16.282 21.785 22.042 1.00 55.12 171 GLN A O 1
ATOM 1429 N N . GLU A 1 172 ? -17.765 21.847 20.367 1.00 52.75 172 GLU A N 1
ATOM 1430 C CA . GLU A 1 172 ? -16.791 21.995 19.276 1.00 52.75 172 GLU A CA 1
ATOM 1431 C C . GLU A 1 172 ? -16.443 23.469 19.011 1.00 52.75 172 GLU A C 1
ATOM 1433 O O . GLU A 1 172 ? -15.442 23.761 18.359 1.00 52.75 172 GLU A O 1
ATOM 1438 N N . MET A 1 173 ? -17.242 24.400 19.548 1.00 52.84 173 MET A N 1
ATOM 1439 C CA . MET A 1 173 ? -17.000 25.843 19.462 1.00 52.84 173 MET A CA 1
ATOM 1440 C C . MET A 1 173 ? -15.996 26.360 20.509 1.00 52.84 173 MET A C 1
ATOM 1442 O O . MET A 1 173 ? -15.425 27.427 20.307 1.00 52.84 173 MET A O 1
ATOM 1446 N N . THR A 1 174 ? -15.761 25.633 21.610 1.00 49.47 174 THR A N 1
ATOM 1447 C CA . THR A 1 174 ? -15.012 26.137 22.783 1.00 49.47 174 THR A CA 1
ATOM 1448 C C . THR A 1 174 ? -13.640 25.501 23.037 1.00 49.47 174 THR A C 1
ATOM 1450 O O . THR A 1 174 ? -12.877 26.050 23.824 1.00 49.47 174 THR A O 1
ATOM 1453 N N . ASN A 1 175 ? -13.274 24.394 22.378 1.00 46.34 175 ASN A N 1
ATOM 1454 C CA . ASN A 1 175 ? -11.995 23.698 22.611 1.00 46.34 175 ASN A CA 1
ATOM 1455 C C . ASN A 1 175 ? -10.872 24.169 21.663 1.00 46.34 175 ASN A C 1
ATOM 1457 O O . ASN A 1 175 ? -10.438 23.421 20.780 1.00 46.34 175 ASN A O 1
ATOM 1461 N N . GLY A 1 176 ? -10.433 25.418 21.840 1.00 45.47 176 GLY A N 1
ATOM 1462 C CA . GLY A 1 176 ? -9.230 25.999 21.230 1.00 45.47 176 GLY A CA 1
ATOM 1463 C C . GLY A 1 176 ? -8.133 26.218 22.258 1.00 45.47 176 GLY A C 1
ATOM 1464 O O . GLY A 1 176 ? -8.469 26.736 23.343 1.00 45.47 176 GLY A O 1
#

Sequence (176 aa):
MTRDEAFFEVERAITFTRLQRLGYFLSYNRYALLILVLSLAIPAVLFVFLRWYFWVPATLVALRALYWAWHIARQYPKKLHITKKMLWAQQNRTFRNEDIVKYCGDPCYRVVAHQVLARTGVPAPERRRLVSEYVDQAHDLAHALVFVDREKGRVVTIINGVKTEQTLTPQEMTNG

Foldseek 3Di:
DDPVVVLVVLVVVDDDDPVRLVVLLCLLLVVLVVLLCCLVVVLVVCVVPHDPVVSVVSNVVSVVSNVVSVVSSVCSVVLVSVLSVLVVCVVVVNHDLLVCLLQLLDPSNLSSSLVSCVVVVDDPVVSVVSSVVSNVVNVQVVQWDWDDDLVQQWIWIQGPNDTDIDGHDPVRSPDD

Secondary structure (DSSP, 8-state):
--HHHHHHHHHHH-PPPHHHHHHHHHHHHHHHHHHHHHHHHHHHHHHHHS-HHHHHHHHHHHHHHHHHHHHHHHTHHHHHHHHHHHHHHHHTT---GGGGHHHHSSTTTHHHHHHHHHHTT--HHHHHHHHHHHHHHHHHHHT-EEEEETTTTEEEEEETTEEEEEEPPTTTTT--

Mean predicted aligned error: 10.4 Å

Solvent-accessible surface area (backbone atoms only — not comparable to full-atom values): 9769 Å² total; per-residue (Å²): 132,57,78,63,55,59,51,52,49,39,57,68,75,51,77,73,54,72,67,55,50,50,52,48,50,50,64,70,29,47,65,31,51,50,44,43,51,50,38,51,49,54,29,51,52,29,58,75,76,45,61,70,84,58,22,54,60,43,42,56,55,20,52,54,46,41,54,51,22,48,57,59,49,70,43,46,67,59,54,52,49,52,49,36,47,51,50,51,29,49,74,70,70,68,57,53,81,71,77,45,24,80,41,28,54,47,76,81,39,35,57,54,46,50,52,58,44,48,72,75,68,48,52,74,71,58,43,53,52,51,49,53,57,24,27,55,51,22,51,49,55,70,59,41,49,75,46,76,42,72,93,77,39,34,37,40,40,28,43,84,86,45,78,46,79,43,74,57,53,79,74,76,76,66,81,122

pLDDT: mean 82.05, std 12.02, range [45.47, 93.5]